Protein AF-A0A2U9PF88-F1 (afdb_monomer_lite)

Secondary structure (DSSP, 8-state):
-BGGGT-TT--EE--SS-BTTEEEEEES-TT--B---TT--EE-SSEEEEE--TT---STT--GGGT-S-GGG-EEESS--GGG-----TTTTTT---SPEEEETTEEEE---

InterPro domains:
  IPR000494 Receptor L-domain [PF01030] (5-67)
  IPR036941 Receptor L-domain superfamily [G3DSA:3.80.20.20] (1-113)

Sequence (113 aa):
DSLSTLFPNLAVIRGRNLFYNYALVIFEMTSLKDIGLYNLRNITRGAIRIEKNPELCYLDSIDWSLILDAEFNNYIAGNKQSKECSDVCPGIMENNPQCRKTMFNNNYNYRCW

pLDDT: mean 94.38, std 3.88, range [78.5, 98.31]

Structure (mmCIF, N/CA/C/O backbone):
data_AF-A0A2U9PF88-F1
#
_entry.id   AF-A0A2U9PF88-F1
#
loop_
_atom_site.group_PDB
_atom_site.id
_atom_site.type_symbol
_atom_site.label_atom_id
_atom_site.label_alt_id
_atom_site.label_comp_id
_atom_site.label_asym_id
_atom_site.label_entity_id
_atom_site.label_seq_id
_atom_site.pdbx_PDB_ins_code
_atom_site.Cartn_x
_atom_site.Cartn_y
_atom_site.Cartn_z
_atom_site.occupancy
_atom_site.B_iso_or_equiv
_atom_site.auth_seq_id
_atom_site.auth_comp_id
_atom_site.auth_asym_id
_atom_site.auth_atom_id
_atom_site.pdbx_PDB_model_num
ATOM 1 N N . ASP A 1 1 ? 1.351 -4.498 14.326 1.00 82.12 1 ASP A N 1
ATOM 2 C CA . ASP A 1 1 ? 0.828 -5.675 13.613 1.00 82.12 1 ASP A CA 1
ATOM 3 C C . ASP A 1 1 ? 0.918 -5.471 12.116 1.00 82.12 1 ASP A C 1
ATOM 5 O O . ASP A 1 1 ? 0.922 -4.323 11.685 1.00 82.12 1 ASP A O 1
ATOM 9 N N . SER A 1 2 ? 1.015 -6.565 11.360 1.00 92.38 2 SER A N 1
ATOM 10 C CA . SER A 1 2 ? 1.190 -6.591 9.902 1.00 92.38 2 SER A CA 1
ATOM 11 C C . SER A 1 2 ? 0.344 -7.715 9.305 1.00 92.38 2 SER A C 1
ATOM 13 O O . SER A 1 2 ? 0.199 -8.756 9.950 1.00 92.38 2 SER A O 1
ATOM 15 N N . LEU A 1 3 ? -0.178 -7.565 8.080 1.00 93.94 3 LEU A N 1
ATOM 16 C CA . LEU A 1 3 ? -0.871 -8.676 7.402 1.00 93.94 3 LEU A CA 1
ATOM 17 C C . LEU A 1 3 ? 0.101 -9.756 6.910 1.00 93.94 3 LEU A C 1
ATOM 19 O O . LEU A 1 3 ? -0.330 -10.875 6.628 1.00 93.94 3 LEU A O 1
ATOM 23 N N . SER A 1 4 ? 1.404 -9.460 6.859 1.00 94.25 4 SER A N 1
ATOM 24 C CA . SER A 1 4 ? 2.457 -10.426 6.517 1.00 94.25 4 SER A CA 1
ATOM 25 C C . SER A 1 4 ? 2.458 -11.666 7.413 1.00 94.25 4 SER A C 1
ATOM 27 O O . SER A 1 4 ? 2.823 -12.748 6.961 1.00 94.25 4 SER A O 1
ATOM 29 N N . THR A 1 5 ? 2.031 -11.531 8.672 1.00 94.38 5 THR A N 1
ATOM 30 C CA . THR A 1 5 ? 2.000 -12.636 9.640 1.00 94.38 5 THR A CA 1
ATOM 31 C C . THR A 1 5 ? 0.887 -13.637 9.338 1.00 94.38 5 THR A C 1
ATOM 33 O O . THR A 1 5 ? 1.011 -14.813 9.669 1.00 94.38 5 THR A O 1
ATOM 36 N N . LEU A 1 6 ? -0.183 -13.185 8.679 1.00 95.69 6 LEU A N 1
ATOM 37 C CA . LEU A 1 6 ? -1.327 -14.007 8.286 1.00 95.69 6 LEU A CA 1
ATOM 38 C C . LEU A 1 6 ? -1.187 -14.515 6.850 1.00 95.69 6 LEU A C 1
ATOM 40 O O . LEU A 1 6 ? -1.509 -15.666 6.556 1.00 95.69 6 LEU A O 1
ATOM 44 N N . PHE A 1 7 ? -0.704 -13.658 5.950 1.00 96.75 7 PHE A N 1
ATOM 45 C CA . PHE A 1 7 ? -0.691 -13.909 4.511 1.00 96.75 7 PHE A CA 1
ATOM 46 C C . PHE A 1 7 ? 0.678 -13.624 3.873 1.00 96.75 7 PHE A C 1
ATOM 48 O O . PHE A 1 7 ? 0.753 -12.868 2.901 1.00 96.75 7 PHE A O 1
ATOM 55 N N . PRO A 1 8 ? 1.767 -14.262 4.341 1.00 96.44 8 PRO A N 1
ATOM 56 C CA . PRO A 1 8 ? 3.121 -13.977 3.853 1.00 96.44 8 PRO A CA 1
ATOM 57 C C . PRO A 1 8 ? 3.292 -14.269 2.355 1.00 96.44 8 PRO A C 1
ATOM 59 O O . PRO A 1 8 ? 4.132 -13.676 1.690 1.00 96.44 8 PRO A O 1
ATOM 62 N N . ASN A 1 9 ? 2.475 -15.171 1.804 1.00 97.75 9 ASN A N 1
ATOM 63 C CA . ASN A 1 9 ? 2.575 -15.651 0.424 1.00 97.75 9 ASN A CA 1
ATOM 64 C C . ASN A 1 9 ? 1.418 -15.188 -0.474 1.00 97.75 9 ASN A C 1
ATOM 66 O O . ASN A 1 9 ? 1.258 -15.707 -1.581 1.00 97.75 9 ASN A O 1
ATOM 70 N N . LEU A 1 10 ? 0.577 -14.252 -0.018 1.00 98.25 10 LEU A N 1
ATOM 71 C CA . LEU A 1 10 ? -0.496 -13.729 -0.861 1.00 98.25 10 LEU A CA 1
ATOM 72 C C . LEU A 1 10 ? 0.110 -12.963 -2.038 1.00 98.25 10 LEU A C 1
ATOM 74 O O . LEU A 1 10 ? 0.672 -11.890 -1.860 1.00 98.25 10 LEU A O 1
ATOM 78 N N . ALA A 1 11 ? -0.022 -13.530 -3.237 1.00 97.75 11 ALA A N 1
ATOM 79 C CA . ALA A 1 11 ? 0.608 -12.988 -4.436 1.00 97.75 11 ALA A CA 1
ATOM 80 C C . ALA A 1 11 ? -0.362 -12.310 -5.408 1.00 97.75 11 ALA A C 1
ATOM 82 O O . ALA A 1 11 ? 0.031 -11.394 -6.133 1.00 97.75 11 ALA A O 1
ATOM 83 N N . VAL A 1 12 ? -1.621 -12.758 -5.449 1.00 97.94 12 VAL A N 1
ATOM 84 C CA . VAL A 1 12 ? -2.604 -12.297 -6.437 1.00 97.94 12 VAL A CA 1
ATOM 85 C C . VAL A 1 12 ? -3.991 -12.179 -5.817 1.00 97.94 12 VAL A C 1
ATOM 87 O O . VAL A 1 12 ? -4.502 -13.145 -5.248 1.00 97.94 12 VAL A O 1
ATOM 90 N N . ILE A 1 13 ? -4.646 -11.035 -6.024 1.00 98.25 13 ILE A N 1
ATOM 91 C CA . ILE A 1 13 ? -6.073 -10.835 -5.742 1.00 98.25 13 ILE A CA 1
ATOM 92 C C . ILE A 1 13 ? -6.796 -10.656 -7.079 1.00 98.25 13 ILE A C 1
ATOM 94 O O . ILE A 1 13 ? -6.688 -9.632 -7.741 1.00 98.25 13 ILE A O 1
ATOM 98 N N . ARG A 1 14 ? -7.558 -11.665 -7.509 1.00 97.75 14 ARG A N 1
ATOM 99 C CA . ARG A 1 14 ? -8.182 -11.638 -8.847 1.00 97.75 14 ARG A CA 1
ATOM 100 C C . ARG A 1 14 ? -9.388 -10.699 -8.977 1.00 97.75 14 ARG A C 1
ATOM 102 O O . ARG A 1 14 ? -9.735 -10.344 -10.094 1.00 97.75 14 ARG A O 1
ATOM 109 N N . GLY A 1 15 ? -10.083 -10.375 -7.884 1.00 96.69 15 GLY A N 1
ATOM 110 C CA . GLY A 1 15 ? -11.248 -9.476 -7.930 1.00 96.69 15 GLY A CA 1
ATOM 111 C C . GLY A 1 15 ? -12.438 -9.982 -8.765 1.00 96.69 15 GLY A C 1
ATOM 112 O O . GLY A 1 15 ? -13.094 -9.202 -9.461 1.00 96.69 15 GLY A O 1
ATOM 113 N N . ARG A 1 16 ? -12.728 -11.298 -8.724 1.00 97.06 16 ARG A N 1
ATOM 114 C CA . ARG A 1 16 ? -13.874 -11.898 -9.448 1.00 97.06 16 ARG A CA 1
ATOM 115 C C . ARG A 1 16 ? -15.196 -11.224 -9.064 1.00 97.06 16 ARG A C 1
ATOM 117 O O . ARG A 1 16 ? -15.954 -10.824 -9.939 1.00 97.06 16 ARG A O 1
ATOM 124 N N . ASN A 1 17 ? -15.404 -11.030 -7.764 1.00 97.06 17 ASN A N 1
ATOM 125 C CA . ASN A 1 17 ? -16.476 -10.218 -7.195 1.00 97.06 17 ASN A CA 1
ATOM 126 C C . ASN A 1 17 ? -15.842 -9.077 -6.398 1.00 97.06 17 ASN A C 1
ATOM 128 O O . ASN A 1 17 ? -14.794 -9.278 -5.785 1.00 97.06 17 ASN A O 1
ATOM 132 N N . LEU A 1 18 ? -16.460 -7.897 -6.434 1.00 97.38 18 LEU A N 1
ATOM 133 C CA . LEU A 1 18 ? -15.941 -6.690 -5.791 1.00 97.38 18 LEU A CA 1
ATOM 134 C C . LEU A 1 18 ? -16.887 -6.224 -4.695 1.00 97.38 18 LEU A C 1
ATOM 136 O O . LEU A 1 18 ? -18.101 -6.399 -4.798 1.00 97.38 18 LEU A O 1
ATOM 140 N N . PHE A 1 19 ? -16.328 -5.559 -3.693 1.00 96.62 19 PHE A N 1
ATOM 141 C CA . PHE A 1 19 ? -17.085 -4.863 -2.666 1.00 96.62 19 PHE A CA 1
ATOM 142 C C . PHE A 1 19 ? -17.108 -3.370 -2.996 1.00 96.62 19 PHE A C 1
ATOM 144 O O . PHE A 1 19 ? -16.094 -2.699 -2.845 1.00 96.62 19 PHE A O 1
ATOM 151 N N . TYR A 1 20 ? -18.230 -2.850 -3.504 1.00 94.44 20 TYR A N 1
ATOM 152 C CA . TYR A 1 20 ? -18.340 -1.457 -3.978 1.00 94.44 20 TYR A CA 1
ATOM 153 C C . TYR A 1 20 ? -17.179 -1.034 -4.905 1.00 94.44 20 TYR A C 1
ATOM 155 O O . TYR A 1 20 ? -16.610 0.040 -4.750 1.00 94.44 20 TYR A O 1
ATOM 163 N N . ASN A 1 21 ? -16.821 -1.899 -5.863 1.00 95.06 21 ASN A N 1
ATOM 164 C CA . ASN A 1 21 ? -15.683 -1.765 -6.793 1.00 95.06 21 ASN A CA 1
ATOM 165 C C . ASN A 1 21 ? -14.275 -1.959 -6.198 1.00 95.06 21 ASN A C 1
ATOM 167 O O . ASN A 1 21 ? -13.295 -1.934 -6.946 1.00 95.06 21 ASN A O 1
ATOM 171 N N . TYR A 1 22 ? -14.160 -2.245 -4.902 1.00 97.81 22 TYR A N 1
ATOM 172 C CA . TYR A 1 22 ? -12.888 -2.545 -4.250 1.00 97.81 22 TYR A CA 1
ATOM 173 C C . TYR A 1 22 ? -12.606 -4.052 -4.198 1.00 97.81 22 TYR A C 1
ATOM 175 O O . TYR A 1 22 ? -13.500 -4.868 -3.955 1.00 97.81 22 TYR A O 1
ATOM 183 N N . ALA A 1 23 ? -11.346 -4.413 -4.425 1.00 97.81 23 ALA A N 1
ATOM 184 C CA . ALA A 1 23 ? -10.811 -5.770 -4.325 1.00 97.81 23 ALA A CA 1
ATOM 185 C C . ALA A 1 23 ? -10.084 -6.028 -2.999 1.00 97.81 23 ALA A C 1
ATOM 187 O O . ALA A 1 23 ? -9.988 -7.174 -2.564 1.00 97.81 23 ALA A O 1
ATOM 188 N N . LEU A 1 24 ? -9.590 -4.966 -2.360 1.00 97.62 24 LEU A N 1
ATOM 189 C CA . LEU A 1 24 ? -8.970 -4.992 -1.040 1.00 97.62 24 LEU A CA 1
ATOM 190 C C . LEU A 1 24 ? -9.494 -3.807 -0.229 1.00 97.62 24 LEU A C 1
ATOM 192 O O . LEU A 1 24 ? -9.453 -2.668 -0.696 1.00 97.62 24 LEU A O 1
ATOM 196 N N . VAL A 1 25 ? -9.980 -4.087 0.979 1.00 98.06 25 VAL A N 1
ATOM 197 C CA . VAL A 1 25 ? -10.460 -3.076 1.923 1.00 98.06 25 VAL A CA 1
ATOM 198 C C . VAL A 1 25 ? -9.745 -3.273 3.253 1.00 98.06 25 VAL A C 1
ATOM 200 O O . VAL A 1 25 ? -9.805 -4.356 3.830 1.00 98.06 25 VAL A O 1
ATOM 203 N N . ILE A 1 26 ? -9.075 -2.228 3.727 1.00 98.00 26 ILE A N 1
ATOM 204 C CA . ILE A 1 26 ? -8.423 -2.155 5.036 1.00 98.00 26 ILE A CA 1
ATOM 205 C C . ILE A 1 26 ? -9.036 -0.954 5.752 1.00 98.00 26 ILE A C 1
ATOM 207 O O . ILE A 1 26 ? -8.739 0.194 5.416 1.00 98.00 26 ILE A O 1
ATOM 211 N N . PHE A 1 27 ? -9.948 -1.218 6.684 1.00 98.12 27 PHE A N 1
ATOM 212 C CA . PHE A 1 27 ? -10.776 -0.194 7.311 1.00 98.12 27 PHE A CA 1
ATOM 213 C C . PHE A 1 27 ? -10.783 -0.343 8.830 1.00 98.12 27 PHE A C 1
ATOM 215 O O . PHE A 1 27 ? -11.026 -1.441 9.324 1.00 98.12 27 PHE A O 1
ATOM 222 N N . GLU A 1 28 ? -10.540 0.759 9.545 1.00 97.88 28 GLU A N 1
ATOM 223 C CA . GLU A 1 28 ? -10.569 0.828 11.018 1.00 97.88 28 GLU A CA 1
ATOM 224 C C . GLU A 1 28 ? -9.668 -0.217 11.713 1.00 97.88 28 GLU A C 1
ATOM 226 O O . GLU A 1 28 ? -9.958 -0.707 12.805 1.00 97.88 28 GLU A O 1
ATOM 231 N N . MET A 1 29 ? -8.516 -0.528 11.105 1.00 97.50 29 MET A N 1
ATOM 232 C CA . MET A 1 29 ? -7.493 -1.400 11.687 1.00 97.50 29 MET A CA 1
ATOM 233 C C . MET A 1 29 ? -6.575 -0.591 12.612 1.00 97.50 29 MET A C 1
ATOM 235 O O . MET A 1 29 ? -5.521 -0.101 12.208 1.00 97.50 29 MET A O 1
ATOM 239 N N . THR A 1 30 ? -6.976 -0.444 13.874 1.00 95.25 30 THR A N 1
ATOM 240 C CA . THR A 1 30 ? -6.329 0.452 14.853 1.00 95.25 30 THR A CA 1
ATOM 241 C C . THR A 1 30 ? -4.877 0.102 15.192 1.00 95.25 30 THR A C 1
ATOM 243 O O . THR A 1 30 ? -4.084 1.011 15.414 1.00 95.25 30 THR A O 1
ATOM 246 N N . SER A 1 31 ? -4.512 -1.183 15.199 1.00 96.19 31 SER A N 1
ATOM 247 C CA . SER A 1 31 ? -3.162 -1.661 15.569 1.00 96.19 31 SER A CA 1
ATOM 248 C C . SER A 1 31 ? -2.260 -2.005 14.372 1.00 96.19 31 SER A C 1
ATOM 250 O O . SER A 1 31 ? -1.107 -2.429 14.550 1.00 96.19 31 SER A O 1
ATOM 252 N N . LEU A 1 32 ? -2.779 -1.880 13.146 1.00 97.31 32 LEU A N 1
ATOM 253 C CA . LEU A 1 32 ? -2.048 -2.232 11.931 1.00 97.31 32 LEU A CA 1
ATOM 254 C C . LEU A 1 32 ? -1.001 -1.155 11.634 1.00 97.31 32 LEU A C 1
ATOM 256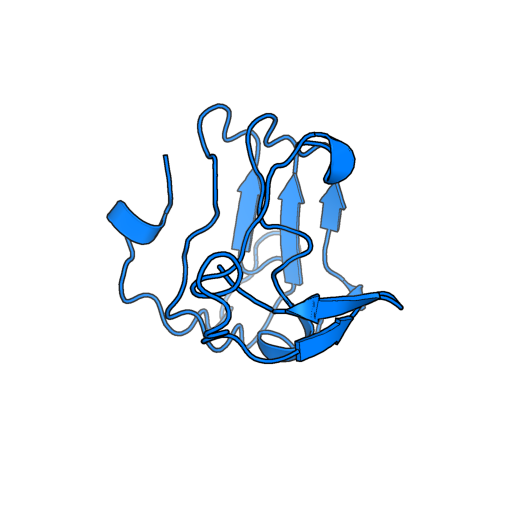 O O . LEU A 1 32 ? -1.346 0.010 11.468 1.00 97.31 32 LEU A O 1
ATOM 260 N N . LYS A 1 33 ? 0.271 -1.559 11.583 1.00 95.69 33 LYS A N 1
ATOM 261 C CA . LYS A 1 33 ? 1.424 -0.665 11.397 1.00 95.69 33 LYS A CA 1
ATOM 262 C C . LYS A 1 33 ? 1.914 -0.629 9.957 1.00 95.69 33 LYS A C 1
ATOM 264 O O . LYS A 1 33 ? 2.380 0.404 9.496 1.00 95.69 33 LYS A O 1
ATOM 269 N N . ASP A 1 34 ? 1.779 -1.743 9.254 1.00 94.88 34 ASP A N 1
ATOM 270 C CA . ASP A 1 34 ? 2.161 -1.904 7.858 1.00 94.88 34 ASP A CA 1
ATOM 271 C C . ASP A 1 34 ? 1.227 -2.920 7.185 1.00 94.88 34 ASP A C 1
ATOM 273 O O . ASP A 1 34 ? 0.652 -3.798 7.838 1.00 94.88 34 ASP A O 1
ATOM 277 N N . ILE A 1 35 ? 1.045 -2.795 5.867 1.00 96.50 35 ILE A N 1
ATOM 278 C CA . ILE A 1 35 ? 0.271 -3.777 5.095 1.00 96.50 35 ILE A CA 1
ATOM 279 C C . ILE A 1 35 ? 1.081 -5.069 4.962 1.00 96.50 35 ILE A C 1
ATOM 281 O O . ILE A 1 35 ? 0.525 -6.152 5.120 1.00 96.50 35 ILE A O 1
ATOM 285 N N . GLY A 1 36 ? 2.383 -4.973 4.676 1.00 94.69 36 GLY A N 1
ATOM 286 C CA . GLY A 1 36 ? 3.303 -6.112 4.694 1.00 94.69 36 GLY A CA 1
ATOM 287 C C . GLY A 1 36 ? 2.984 -7.236 3.702 1.00 94.69 36 GLY A C 1
ATOM 288 O O . GLY A 1 36 ? 3.516 -8.336 3.823 1.00 94.69 36 GLY A O 1
ATOM 289 N N . LEU A 1 37 ? 2.132 -7.008 2.700 1.00 96.50 37 LEU A N 1
ATOM 290 C CA . LEU A 1 37 ? 1.830 -8.001 1.666 1.00 96.50 37 LEU A CA 1
ATOM 291 C C . LEU A 1 37 ? 2.949 -8.038 0.613 1.00 96.50 37 LEU A C 1
ATOM 293 O O . LEU A 1 37 ? 2.709 -7.849 -0.573 1.00 96.50 37 LEU A O 1
ATOM 297 N N . TYR A 1 38 ? 4.186 -8.298 1.042 1.00 95.19 38 TYR A N 1
ATOM 298 C CA . TYR A 1 38 ? 5.396 -8.148 0.225 1.00 95.19 38 TYR A CA 1
ATOM 299 C C . TYR A 1 38 ? 5.460 -9.046 -1.017 1.00 95.19 38 TYR A C 1
ATOM 301 O O . TYR A 1 38 ? 6.196 -8.758 -1.964 1.00 95.19 38 TYR A O 1
ATOM 309 N N . ASN A 1 39 ? 4.675 -10.124 -1.036 1.00 96.56 39 ASN A N 1
ATOM 310 C CA . ASN A 1 39 ? 4.531 -11.000 -2.192 1.00 96.56 39 ASN A CA 1
ATOM 311 C C . ASN A 1 39 ? 3.402 -10.591 -3.143 1.00 96.56 39 ASN A C 1
ATOM 313 O O . ASN A 1 39 ? 3.326 -11.162 -4.230 1.00 96.56 39 ASN A O 1
ATOM 317 N N . LEU A 1 40 ? 2.558 -9.614 -2.797 1.00 97.62 40 LEU A N 1
ATOM 318 C CA . LEU A 1 40 ? 1.451 -9.173 -3.640 1.00 97.62 40 LEU A CA 1
ATOM 319 C C . LEU A 1 40 ? 1.999 -8.492 -4.896 1.00 97.62 40 LEU A C 1
ATOM 321 O O . LEU A 1 40 ? 2.598 -7.420 -4.842 1.00 97.62 40 LEU A O 1
ATOM 325 N N . ARG A 1 41 ? 1.794 -9.141 -6.043 1.00 95.44 41 ARG A N 1
ATOM 326 C CA . ARG A 1 41 ? 2.263 -8.673 -7.354 1.00 95.44 41 ARG A CA 1
ATOM 327 C C . ARG A 1 41 ? 1.145 -8.164 -8.245 1.00 95.44 41 ARG A C 1
ATOM 329 O O . ARG A 1 41 ? 1.428 -7.427 -9.177 1.00 95.44 41 ARG A O 1
ATOM 336 N N . ASN A 1 42 ? -0.092 -8.607 -8.028 1.00 97.00 42 ASN A N 1
ATOM 337 C CA . ASN A 1 42 ? -1.178 -8.259 -8.934 1.00 97.00 42 ASN A CA 1
ATOM 338 C C . ASN A 1 42 ? -2.541 -8.242 -8.239 1.00 97.00 42 ASN A C 1
ATOM 340 O O . ASN A 1 42 ? -2.952 -9.228 -7.618 1.00 97.00 42 ASN A O 1
ATOM 344 N N 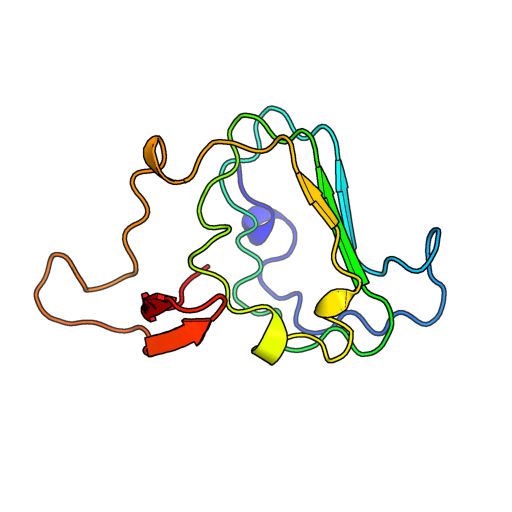. ILE A 1 43 ? -3.272 -7.145 -8.415 1.00 97.69 43 ILE A N 1
ATOM 345 C CA . ILE A 1 43 ? -4.718 -7.093 -8.236 1.00 97.69 43 ILE A CA 1
ATOM 346 C C . ILE A 1 43 ? -5.333 -6.935 -9.625 1.00 97.69 43 ILE A C 1
ATOM 348 O O . ILE A 1 43 ? -5.249 -5.879 -10.242 1.00 97.69 43 ILE A O 1
ATOM 352 N N . THR A 1 44 ? -5.936 -8.009 -10.132 1.00 96.62 44 THR A N 1
ATOM 353 C CA . THR A 1 44 ? -6.342 -8.084 -11.546 1.00 96.62 44 THR A CA 1
ATOM 354 C C . THR A 1 44 ? -7.561 -7.218 -11.852 1.00 96.62 44 THR A C 1
ATOM 356 O O . THR A 1 44 ? -7.723 -6.728 -12.964 1.00 96.62 44 THR A O 1
ATOM 359 N N . ARG A 1 45 ? -8.467 -7.065 -10.883 1.00 96.50 45 ARG A N 1
ATOM 360 C CA . ARG A 1 45 ? -9.704 -6.304 -11.052 1.00 96.50 45 ARG A CA 1
ATOM 361 C C . ARG A 1 45 ? -10.115 -5.667 -9.736 1.00 96.50 45 ARG A C 1
ATOM 363 O O . ARG A 1 45 ? -10.110 -6.345 -8.716 1.00 96.50 45 ARG A O 1
ATOM 370 N N . GLY A 1 46 ? -10.573 -4.420 -9.811 1.00 96.88 46 GLY A N 1
ATOM 371 C CA . GLY A 1 46 ? -11.031 -3.628 -8.670 1.00 96.88 46 GLY A CA 1
ATOM 372 C C . GLY A 1 46 ? -9.936 -2.741 -8.086 1.00 96.88 46 GLY A C 1
ATOM 373 O O . GLY A 1 46 ? -8.750 -2.990 -8.284 1.00 96.88 46 GLY A O 1
ATOM 374 N N . ALA A 1 47 ? -10.359 -1.693 -7.389 1.00 97.00 47 ALA A N 1
ATOM 375 C CA . ALA A 1 47 ? -9.471 -0.746 -6.722 1.00 97.00 47 ALA A CA 1
ATOM 376 C C . ALA A 1 47 ? -9.184 -1.175 -5.274 1.00 97.00 47 ALA A C 1
ATOM 378 O O . ALA A 1 47 ? -9.685 -2.204 -4.807 1.00 97.00 47 ALA A O 1
ATOM 379 N N . ILE A 1 48 ? -8.426 -0.372 -4.533 1.00 97.62 48 ILE A N 1
ATOM 380 C CA . ILE A 1 48 ? -8.230 -0.570 -3.090 1.00 97.62 48 ILE A CA 1
ATOM 381 C C . ILE A 1 48 ? -8.866 0.547 -2.265 1.00 97.62 48 ILE A C 1
ATOM 383 O O . ILE A 1 48 ? -8.934 1.697 -2.700 1.00 97.62 48 ILE A O 1
ATOM 387 N N . ARG A 1 49 ? -9.307 0.204 -1.053 1.00 98.00 49 ARG A N 1
ATOM 388 C CA . ARG A 1 49 ? -9.760 1.160 -0.039 1.00 98.00 49 ARG A CA 1
ATOM 389 C C . ARG A 1 49 ? -8.970 0.959 1.246 1.00 98.00 49 ARG A C 1
ATOM 391 O O . ARG A 1 49 ? -9.118 -0.073 1.892 1.00 98.00 49 ARG A O 1
ATOM 398 N N . ILE A 1 50 ? -8.154 1.935 1.623 1.00 98.12 50 ILE A N 1
ATOM 399 C CA . ILE A 1 50 ? -7.366 1.920 2.861 1.00 98.12 50 ILE A CA 1
ATOM 400 C C . ILE A 1 50 ? -7.738 3.158 3.661 1.00 98.12 50 ILE A C 1
ATOM 402 O O . ILE A 1 50 ? -7.327 4.272 3.334 1.00 98.12 50 ILE A O 1
ATOM 406 N N . GLU A 1 51 ? -8.537 2.980 4.702 1.00 98.25 51 GLU A N 1
ATOM 407 C CA . GLU A 1 51 ? -9.146 4.108 5.390 1.00 98.25 51 GLU A CA 1
ATOM 408 C C . GLU A 1 51 ? -9.209 3.942 6.909 1.00 98.25 51 GLU A C 1
ATOM 410 O O . GLU A 1 51 ? -9.507 2.863 7.414 1.00 98.25 51 GLU A O 1
ATOM 415 N N . LYS A 1 52 ? -8.975 5.045 7.636 1.00 98.25 52 LYS A N 1
ATOM 416 C CA . LYS A 1 52 ? -9.066 5.119 9.107 1.00 98.25 52 LYS A CA 1
ATOM 417 C C . LYS A 1 52 ? -8.154 4.131 9.848 1.00 98.25 52 LYS A C 1
ATOM 419 O O . LYS A 1 52 ? -8.557 3.541 10.847 1.00 98.25 52 LYS A O 1
ATOM 424 N N . ASN A 1 53 ? -6.919 3.956 9.385 1.00 98.31 53 ASN A N 1
ATOM 425 C CA . ASN A 1 53 ? -5.923 3.121 10.060 1.00 98.31 53 ASN A CA 1
ATOM 426 C C . ASN A 1 53 ? -4.871 4.030 10.733 1.00 98.31 53 ASN A C 1
ATOM 428 O O . ASN A 1 53 ? -3.912 4.441 10.075 1.00 98.31 53 ASN A O 1
ATOM 432 N N . PRO A 1 54 ? -5.061 4.413 12.011 1.00 97.44 54 PRO A N 1
ATOM 433 C CA . PRO A 1 54 ? -4.302 5.493 12.651 1.00 97.44 54 PRO A CA 1
ATOM 434 C C . PRO A 1 54 ? -2.817 5.185 12.869 1.00 97.44 54 PRO A C 1
ATOM 436 O O . PRO A 1 54 ? -2.025 6.116 12.940 1.00 97.44 54 PRO A O 1
ATOM 439 N N . GLU A 1 55 ? -2.428 3.910 12.944 1.00 97.25 55 GLU A N 1
ATOM 440 C CA . GLU A 1 55 ? -1.028 3.497 13.119 1.00 97.25 55 GLU A CA 1
ATOM 441 C C . GLU A 1 55 ? -0.343 3.049 11.820 1.00 97.25 55 GLU A C 1
ATOM 443 O O . GLU A 1 55 ? 0.839 2.702 11.846 1.00 97.25 55 GLU A O 1
ATOM 448 N N . LEU A 1 56 ? -1.056 3.077 10.688 1.00 97.69 56 LEU A N 1
ATOM 449 C CA . LEU A 1 56 ? -0.593 2.505 9.426 1.00 97.69 56 LEU A CA 1
ATOM 450 C C . LEU A 1 56 ? 0.390 3.429 8.696 1.00 97.69 56 LEU A C 1
ATOM 452 O O . LEU A 1 56 ? 0.011 4.516 8.265 1.00 97.69 56 LEU A O 1
ATOM 456 N N . CYS A 1 57 ? 1.615 2.946 8.508 1.00 96.12 57 CYS A N 1
ATOM 457 C CA . CYS A 1 57 ? 2.706 3.572 7.761 1.00 96.12 57 CYS A CA 1
ATOM 458 C C . CYS A 1 57 ? 3.042 2.780 6.479 1.00 96.12 57 CYS A C 1
ATOM 460 O O . CYS A 1 57 ? 2.310 1.855 6.113 1.00 96.12 57 CYS A O 1
ATOM 462 N N . TYR A 1 58 ? 4.114 3.160 5.770 1.00 94.50 58 TYR A N 1
ATOM 463 C CA . TYR A 1 58 ? 4.560 2.548 4.506 1.00 94.50 58 TYR A CA 1
ATOM 464 C C . TYR A 1 58 ? 3.565 2.674 3.338 1.00 94.50 58 TYR A C 1
ATOM 466 O O . TYR A 1 58 ? 3.663 1.971 2.335 1.00 94.50 58 TYR A O 1
ATOM 474 N N . LEU A 1 59 ? 2.598 3.594 3.418 1.00 93.94 59 LEU A N 1
ATOM 475 C CA . LEU A 1 59 ? 1.639 3.808 2.327 1.00 93.94 59 LEU A CA 1
ATOM 476 C C . LEU A 1 59 ? 2.276 4.512 1.120 1.00 93.94 59 LEU A C 1
ATOM 478 O O . LEU A 1 59 ? 1.983 4.144 -0.015 1.00 93.94 59 LEU A O 1
ATOM 482 N N . ASP A 1 60 ? 3.181 5.465 1.357 1.00 91.44 60 ASP A N 1
ATOM 483 C CA . ASP A 1 60 ? 3.860 6.226 0.296 1.00 91.44 60 ASP A CA 1
ATOM 484 C C . ASP A 1 60 ? 5.052 5.471 -0.313 1.00 91.44 60 ASP A C 1
ATOM 486 O O . ASP A 1 60 ? 5.503 5.788 -1.419 1.00 91.44 60 ASP A O 1
ATOM 490 N N . SER A 1 61 ? 5.580 4.465 0.391 1.00 93.50 61 SER A N 1
ATOM 491 C CA . SER A 1 61 ? 6.633 3.588 -0.128 1.00 93.50 61 SER A CA 1
ATOM 492 C C . SER A 1 61 ? 6.090 2.519 -1.077 1.00 93.50 61 SER A C 1
ATOM 494 O O . SER A 1 61 ? 6.875 1.892 -1.786 1.00 93.50 61 SER A O 1
ATOM 496 N N . ILE A 1 62 ? 4.772 2.326 -1.154 1.00 93.94 62 ILE A N 1
ATOM 497 C CA . ILE A 1 62 ? 4.147 1.380 -2.079 1.00 93.94 62 ILE A CA 1
ATOM 498 C C . ILE A 1 62 ? 3.731 2.117 -3.353 1.00 93.94 62 ILE A C 1
ATOM 500 O O . ILE A 1 62 ? 2.980 3.086 -3.325 1.00 93.94 62 ILE A O 1
ATOM 504 N N . ASP A 1 63 ? 4.208 1.624 -4.493 1.00 94.38 63 ASP A N 1
ATOM 505 C CA . ASP A 1 63 ? 3.782 2.090 -5.811 1.00 94.38 63 ASP A CA 1
ATOM 506 C C . ASP A 1 63 ? 2.638 1.201 -6.316 1.00 94.38 63 ASP A C 1
ATOM 508 O O . ASP A 1 63 ? 2.859 0.107 -6.847 1.00 94.38 63 ASP A O 1
ATOM 512 N N . TRP A 1 64 ? 1.401 1.655 -6.105 1.00 93.69 64 TRP A N 1
ATOM 513 C CA . TRP A 1 64 ? 0.198 0.896 -6.458 1.00 93.69 64 TRP A CA 1
ATOM 514 C C . TRP A 1 64 ? 0.021 0.713 -7.967 1.00 93.69 64 TRP A C 1
ATOM 516 O O . TRP A 1 64 ? -0.592 -0.278 -8.369 1.00 93.69 64 TRP A O 1
ATOM 526 N N . SER A 1 65 ? 0.616 1.586 -8.789 1.00 92.69 65 SER A N 1
ATOM 527 C CA . SER A 1 65 ? 0.591 1.474 -10.254 1.00 92.69 65 SER A CA 1
ATOM 528 C C . SER A 1 65 ? 1.257 0.186 -10.753 1.00 92.69 65 SER A C 1
ATOM 530 O O . SER A 1 65 ? 0.933 -0.325 -11.822 1.00 92.69 65 SER A O 1
ATOM 532 N N . LEU A 1 66 ? 2.169 -0.385 -9.955 1.00 93.81 66 LEU A N 1
ATOM 533 C CA . LEU A 1 66 ? 2.849 -1.646 -10.262 1.00 93.81 66 LEU A CA 1
ATOM 534 C C . LEU A 1 66 ? 2.035 -2.884 -9.873 1.00 93.81 66 LEU A C 1
ATOM 536 O O . LEU A 1 66 ? 2.408 -3.998 -10.239 1.00 93.81 66 LEU A O 1
ATOM 540 N N . ILE A 1 67 ? 0.974 -2.706 -9.085 1.00 95.06 67 ILE A N 1
ATOM 541 C CA . ILE A 1 67 ? 0.174 -3.794 -8.517 1.00 95.06 67 ILE A CA 1
ATOM 542 C C . ILE A 1 67 ? -1.183 -3.882 -9.220 1.00 95.06 67 ILE A C 1
ATOM 544 O O . ILE A 1 67 ? -1.715 -4.986 -9.364 1.00 95.06 67 ILE A O 1
ATOM 548 N N . LEU A 1 68 ? -1.764 -2.753 -9.635 1.00 94.69 68 LEU A N 1
ATOM 549 C CA . LEU A 1 68 ? -3.113 -2.700 -10.195 1.00 94.69 68 LEU A CA 1
ATOM 550 C C . LEU A 1 68 ? -3.295 -1.558 -11.203 1.00 94.69 68 LEU A C 1
ATOM 552 O O . LEU A 1 68 ? -2.801 -0.456 -10.996 1.00 94.69 68 LEU A O 1
ATOM 556 N N . ASP A 1 69 ? -4.084 -1.807 -12.250 1.00 86.12 69 ASP A N 1
ATOM 557 C CA . ASP A 1 69 ? -4.307 -0.842 -13.342 1.00 86.12 69 ASP A CA 1
ATOM 558 C C . ASP A 1 69 ? -5.314 0.268 -12.975 1.00 86.12 69 ASP A C 1
ATOM 560 O O . ASP A 1 69 ? -5.320 1.354 -13.551 1.00 86.12 69 ASP A O 1
ATOM 564 N N . ALA A 1 70 ? -6.200 0.006 -12.010 1.00 78.88 70 ALA A N 1
ATOM 565 C CA . ALA A 1 70 ? -7.276 0.905 -11.588 1.00 78.88 70 ALA A CA 1
ATOM 566 C C . ALA A 1 70 ? -6.846 1.932 -10.518 1.00 78.88 70 ALA A C 1
ATOM 568 O O . ALA A 1 70 ? -7.657 2.292 -9.665 1.00 78.88 70 ALA A O 1
ATOM 569 N N . GLU A 1 71 ? -5.591 2.393 -10.541 1.00 78.50 71 GLU A N 1
ATOM 570 C CA . GLU A 1 71 ? -4.992 3.185 -9.456 1.00 78.50 71 GLU A CA 1
ATOM 571 C C . GLU A 1 71 ? -5.772 4.467 -9.142 1.00 78.50 71 GLU A C 1
ATOM 573 O O . GLU A 1 71 ? -6.010 4.785 -7.980 1.00 78.50 71 GLU A O 1
ATOM 578 N N . PHE A 1 72 ? -6.267 5.155 -10.172 1.00 82.19 72 PHE A N 1
ATOM 579 C CA . PHE A 1 72 ? -7.059 6.382 -10.025 1.00 82.19 72 PHE A CA 1
ATOM 580 C C . PHE A 1 72 ? -8.373 6.193 -9.251 1.00 82.19 72 PHE A C 1
ATOM 582 O O . PHE A 1 72 ? -8.972 7.172 -8.816 1.00 82.19 72 PHE A O 1
ATOM 589 N N . ASN A 1 73 ? -8.828 4.949 -9.079 1.00 92.06 73 ASN A N 1
ATOM 590 C CA . ASN A 1 73 ? -10.027 4.612 -8.313 1.00 92.06 73 ASN A CA 1
ATOM 591 C C . ASN A 1 73 ? -9.709 4.204 -6.865 1.00 92.06 73 ASN A C 1
ATOM 593 O O . ASN A 1 73 ? -10.618 3.828 -6.121 1.00 92.06 73 ASN A O 1
ATOM 597 N N . ASN A 1 74 ? -8.435 4.226 -6.464 1.00 95.38 74 ASN A N 1
ATOM 598 C CA . ASN A 1 74 ? -8.032 3.909 -5.103 1.00 95.38 74 ASN A CA 1
ATOM 599 C C . ASN A 1 74 ? -8.512 4.994 -4.139 1.00 95.38 74 ASN A C 1
ATOM 601 O O . ASN A 1 74 ? -8.427 6.188 -4.420 1.00 95.38 74 ASN A O 1
ATOM 605 N N . TYR A 1 75 ? -8.967 4.570 -2.964 1.00 97.00 75 TYR A N 1
ATOM 606 C CA . TYR A 1 75 ? -9.358 5.470 -1.890 1.00 97.00 75 TYR A CA 1
ATOM 607 C C . TYR A 1 75 ? -8.458 5.242 -0.679 1.00 97.00 75 TYR A C 1
ATOM 609 O O . TYR A 1 75 ? -8.564 4.220 0.001 1.00 97.00 75 TYR A O 1
ATOM 617 N N . ILE A 1 76 ? -7.560 6.189 -0.412 1.00 96.25 76 ILE A N 1
ATOM 618 C CA . ILE A 1 76 ? -6.613 6.126 0.704 1.00 96.25 76 ILE A CA 1
ATOM 619 C C . ILE A 1 76 ? -6.747 7.414 1.517 1.00 96.25 76 ILE A C 1
ATOM 621 O O . ILE A 1 76 ? -6.350 8.479 1.051 1.00 96.25 76 ILE A O 1
ATOM 625 N N . ALA A 1 77 ? -7.342 7.341 2.711 1.00 96.88 77 ALA A N 1
ATOM 626 C CA . ALA A 1 77 ? -7.630 8.529 3.520 1.00 96.88 77 ALA A CA 1
ATOM 627 C C . ALA A 1 77 ? -7.736 8.227 5.023 1.00 96.88 77 ALA A C 1
ATOM 629 O O . ALA A 1 77 ? -8.152 7.148 5.429 1.00 96.88 77 ALA A O 1
ATOM 630 N N . GLY A 1 78 ? -7.402 9.201 5.873 1.00 96.75 78 GLY A N 1
ATOM 631 C CA . GLY A 1 78 ? -7.550 9.059 7.329 1.00 96.75 78 GLY A CA 1
ATOM 632 C C . GLY A 1 78 ? -6.611 8.028 7.971 1.00 96.75 78 GLY A C 1
ATOM 633 O O . GLY A 1 78 ? -6.929 7.504 9.032 1.00 96.75 78 GLY A O 1
ATOM 634 N N . ASN A 1 79 ? -5.486 7.713 7.325 1.00 97.75 79 ASN A N 1
ATOM 635 C CA . ASN A 1 79 ? -4.415 6.899 7.906 1.00 97.75 79 ASN A CA 1
ATOM 636 C C . ASN A 1 79 ? -3.371 7.801 8.590 1.00 97.75 79 ASN A C 1
ATOM 638 O O . ASN A 1 79 ? -3.506 9.030 8.564 1.00 97.75 79 ASN A O 1
ATOM 642 N N . LYS A 1 80 ? -2.329 7.209 9.187 1.00 97.06 80 LYS A N 1
ATOM 643 C CA . LYS A 1 80 ? -1.214 7.974 9.763 1.00 97.06 80 LYS A CA 1
ATOM 644 C C . LYS A 1 80 ? -0.588 8.893 8.714 1.00 97.06 80 LYS A C 1
ATOM 646 O O . LYS A 1 80 ? -0.442 8.518 7.552 1.00 97.06 80 LYS A O 1
ATOM 651 N N . GLN A 1 81 ? -0.235 10.113 9.113 1.00 94.94 81 GLN A N 1
ATOM 652 C CA . GLN A 1 81 ? 0.391 11.060 8.193 1.00 94.94 81 GLN A CA 1
ATOM 653 C C . GLN A 1 81 ? 1.817 10.604 7.885 1.00 94.94 81 GLN A C 1
ATOM 655 O O . GLN A 1 81 ? 2.587 10.348 8.806 1.00 94.94 81 GLN A O 1
ATOM 660 N N . SER A 1 82 ? 2.212 10.597 6.610 1.00 91.06 82 SER A N 1
ATOM 661 C CA . SER A 1 82 ? 3.534 10.113 6.182 1.00 91.06 82 SER A CA 1
ATOM 662 C C . SER A 1 82 ? 4.700 10.819 6.879 1.00 91.06 82 SER A C 1
ATOM 664 O O . SER A 1 82 ? 5.726 10.211 7.149 1.00 91.06 82 SER A O 1
ATOM 666 N N . LYS A 1 83 ? 4.533 12.097 7.243 1.00 91.81 83 LYS A N 1
ATOM 667 C CA . LYS A 1 83 ? 5.534 12.886 7.988 1.00 91.81 83 LYS A CA 1
ATOM 668 C C . LYS A 1 83 ? 5.775 12.395 9.426 1.00 91.81 83 LYS A C 1
ATOM 670 O O . LYS A 1 83 ? 6.785 12.739 10.028 1.00 91.81 83 LYS A O 1
ATOM 675 N N . GLU A 1 84 ? 4.815 11.667 9.990 1.00 95.00 84 GLU A N 1
ATOM 676 C CA . GLU A 1 84 ? 4.871 11.063 11.327 1.00 95.00 84 GLU A CA 1
ATOM 677 C C . GLU A 1 84 ? 5.340 9.602 11.258 1.00 95.00 84 GLU A C 1
ATOM 679 O O . GLU A 1 84 ? 5.586 8.973 12.289 1.00 95.00 84 GLU A O 1
ATOM 684 N N . CYS A 1 85 ? 5.473 9.061 10.046 1.00 94.19 85 CYS A N 1
ATOM 685 C CA . CYS A 1 85 ? 6.063 7.762 9.790 1.00 94.19 85 CYS A CA 1
ATOM 686 C C . CYS A 1 85 ? 7.582 7.892 9.645 1.00 94.19 85 CYS A C 1
ATOM 688 O O . CYS A 1 85 ? 8.110 8.863 9.106 1.00 94.19 85 CYS A O 1
ATOM 690 N N . SER A 1 86 ? 8.301 6.894 10.149 1.00 90.50 86 SER A N 1
ATOM 691 C CA . SER A 1 86 ? 9.754 6.764 9.985 1.00 90.50 86 SER A CA 1
ATOM 692 C C . SER A 1 86 ? 10.048 5.654 8.981 1.00 90.50 86 SER A C 1
ATOM 694 O O . SER A 1 86 ? 10.738 4.687 9.299 1.00 90.50 86 SER A O 1
ATOM 696 N N . ASP A 1 87 ? 9.455 5.771 7.792 1.00 91.19 87 ASP A N 1
ATOM 697 C CA . ASP A 1 87 ? 9.528 4.747 6.752 1.00 91.19 87 ASP A CA 1
ATOM 698 C C . ASP A 1 87 ? 10.940 4.694 6.171 1.00 91.19 87 ASP A C 1
ATOM 700 O O . ASP A 1 87 ? 11.443 5.665 5.598 1.00 91.19 87 ASP A O 1
ATOM 704 N N . VAL A 1 88 ? 11.596 3.544 6.321 1.00 92.62 88 VAL A N 1
ATOM 705 C CA . VAL A 1 88 ? 12.954 3.320 5.823 1.00 92.62 88 VAL A CA 1
ATOM 706 C C . VAL A 1 88 ? 12.990 1.984 5.108 1.00 92.62 88 VAL A C 1
ATOM 708 O O . VAL A 1 88 ? 12.879 0.928 5.725 1.00 92.62 88 VAL A O 1
ATOM 711 N N . CYS A 1 89 ? 13.179 2.026 3.790 1.00 93.88 89 CYS A N 1
ATOM 712 C CA . CYS A 1 89 ? 13.304 0.801 3.018 1.00 93.88 89 CYS A CA 1
ATOM 713 C C . CYS A 1 89 ? 14.612 0.045 3.338 1.00 93.88 89 CYS A C 1
ATOM 715 O O . CYS A 1 89 ? 15.641 0.673 3.628 1.00 93.88 89 CYS A O 1
ATOM 717 N N . PRO A 1 90 ? 14.607 -1.297 3.227 1.00 93.31 90 PRO A N 1
ATOM 718 C CA . PRO A 1 90 ? 15.768 -2.136 3.504 1.00 93.31 90 PRO A CA 1
ATOM 719 C C . PRO A 1 90 ? 17.057 -1.702 2.791 1.00 93.31 90 PRO A C 1
ATOM 721 O O . PRO A 1 90 ? 17.079 -1.418 1.587 1.00 93.31 90 PRO A O 1
ATOM 724 N N . GLY A 1 91 ? 18.155 -1.685 3.552 1.00 90.94 91 GLY A N 1
ATOM 725 C CA . GLY A 1 91 ? 19.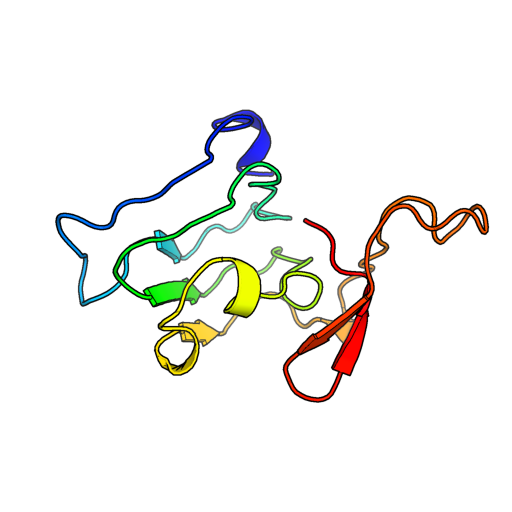501 -1.397 3.057 1.00 90.94 91 GLY A CA 1
ATOM 726 C C . GLY A 1 91 ? 19.845 0.088 2.892 1.00 90.94 91 GLY A C 1
ATOM 727 O O . GLY A 1 91 ? 21.004 0.409 2.643 1.00 90.94 91 GLY A O 1
ATOM 728 N N . ILE A 1 92 ? 18.892 1.016 3.072 1.00 90.88 92 ILE A N 1
ATOM 729 C CA . ILE A 1 92 ? 19.171 2.462 2.978 1.00 90.88 92 ILE A CA 1
ATOM 730 C C . ILE A 1 92 ? 20.169 2.911 4.053 1.00 90.88 92 ILE A C 1
ATOM 732 O O . ILE A 1 92 ? 21.131 3.603 3.735 1.00 90.88 92 ILE A O 1
ATOM 736 N N . MET A 1 93 ? 19.969 2.504 5.310 1.00 89.62 93 MET A N 1
ATOM 737 C CA . MET A 1 93 ? 20.839 2.910 6.428 1.00 89.62 93 MET A CA 1
ATOM 738 C C . MET A 1 93 ? 22.262 2.349 6.330 1.00 89.62 93 MET A C 1
ATOM 740 O O . MET A 1 93 ? 23.197 2.938 6.860 1.00 89.62 93 MET A O 1
ATOM 744 N N . GLU A 1 94 ? 22.431 1.232 5.626 1.00 91.81 94 GLU A N 1
ATOM 745 C CA . GLU A 1 94 ? 23.711 0.539 5.453 1.00 91.81 94 GLU A CA 1
ATOM 746 C C . GLU A 1 94 ? 24.443 0.969 4.169 1.00 91.81 94 GLU A C 1
ATOM 748 O O . GLU A 1 94 ? 25.451 0.369 3.803 1.00 91.81 94 GLU A O 1
ATOM 753 N N . ASN A 1 95 ? 23.941 1.988 3.455 1.00 89.19 95 ASN A N 1
ATOM 754 C CA . ASN A 1 95 ? 24.415 2.392 2.123 1.00 89.19 95 ASN A CA 1
ATOM 755 C C . ASN A 1 95 ? 24.399 1.251 1.082 1.00 89.19 95 ASN A C 1
ATOM 757 O O . ASN A 1 95 ? 25.156 1.276 0.112 1.00 89.19 95 ASN A O 1
ATOM 761 N N . ASN A 1 96 ? 23.514 0.267 1.252 1.00 93.38 96 ASN A N 1
ATOM 762 C CA . ASN A 1 96 ? 23.358 -0.892 0.374 1.00 93.38 96 ASN A CA 1
ATOM 763 C C . ASN A 1 96 ? 21.877 -1.091 -0.018 1.00 93.38 96 ASN A C 1
ATOM 765 O O . ASN A 1 96 ? 21.250 -2.075 0.388 1.00 93.38 96 ASN A O 1
ATOM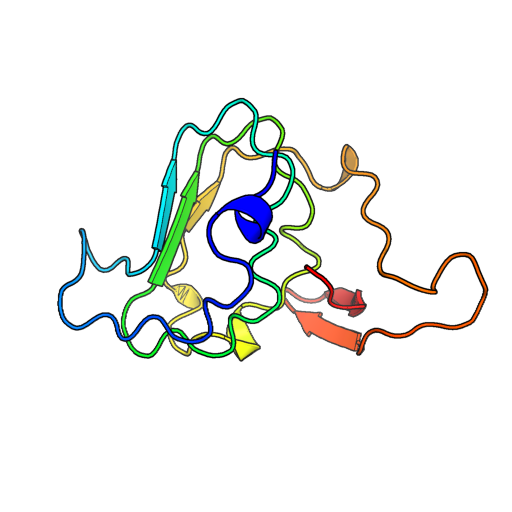 769 N N . PRO A 1 97 ? 21.277 -0.142 -0.761 1.00 92.12 97 PRO A N 1
ATOM 770 C CA . PRO A 1 97 ? 19.844 -0.135 -1.034 1.00 92.12 97 PRO A CA 1
ATOM 771 C C . PRO A 1 97 ? 19.404 -1.384 -1.809 1.00 92.12 97 PRO A C 1
ATOM 773 O O . PRO A 1 97 ? 19.876 -1.635 -2.915 1.00 92.12 97 PRO A O 1
ATOM 776 N N . GLN A 1 98 ? 18.456 -2.138 -1.246 1.00 93.31 98 GLN A N 1
ATOM 777 C CA . GLN A 1 98 ? 17.922 -3.371 -1.853 1.00 93.31 98 GLN A CA 1
ATOM 778 C C . GLN A 1 98 ? 16.663 -3.127 -2.700 1.00 93.31 98 GLN A C 1
ATOM 780 O O . GLN A 1 98 ? 16.236 -3.979 -3.479 1.00 93.31 98 GLN A O 1
ATOM 785 N N . CYS A 1 99 ? 16.039 -1.963 -2.530 1.00 93.81 99 CYS A N 1
ATOM 786 C CA . CYS A 1 99 ? 14.769 -1.620 -3.153 1.00 93.81 99 CYS A CA 1
ATOM 787 C C . CYS A 1 99 ? 14.961 -0.825 -4.448 1.00 93.81 99 CYS A C 1
ATOM 789 O O . CYS A 1 99 ? 15.925 -0.078 -4.619 1.00 93.81 99 CYS A O 1
ATOM 791 N N . ARG A 1 100 ? 13.990 -0.931 -5.359 1.00 93.19 100 ARG A N 1
ATOM 792 C CA . ARG A 1 100 ? 13.959 -0.142 -6.597 1.00 93.19 100 ARG A CA 1
ATOM 793 C C . ARG A 1 100 ? 13.327 1.230 -6.344 1.00 93.19 100 ARG A C 1
ATOM 795 O O . ARG A 1 100 ? 12.444 1.349 -5.501 1.00 93.19 100 ARG A O 1
ATOM 802 N N . LYS A 1 101 ? 13.747 2.253 -7.096 1.00 94.56 101 LYS A N 1
ATOM 803 C CA . LYS A 1 101 ? 13.082 3.565 -7.133 1.00 94.56 101 LYS A CA 1
ATOM 804 C C . LYS A 1 101 ? 12.098 3.672 -8.295 1.00 94.56 101 LYS A C 1
ATOM 806 O O . LYS A 1 101 ? 12.397 3.189 -9.389 1.00 94.56 101 LYS A O 1
ATOM 811 N N . THR A 1 102 ? 10.972 4.344 -8.079 1.00 94.62 102 THR A N 1
ATOM 812 C CA . THR A 1 102 ? 9.996 4.675 -9.135 1.00 94.62 102 THR A CA 1
ATOM 813 C C . THR A 1 102 ? 9.445 6.086 -8.956 1.00 94.62 102 THR A C 1
ATOM 815 O O . THR A 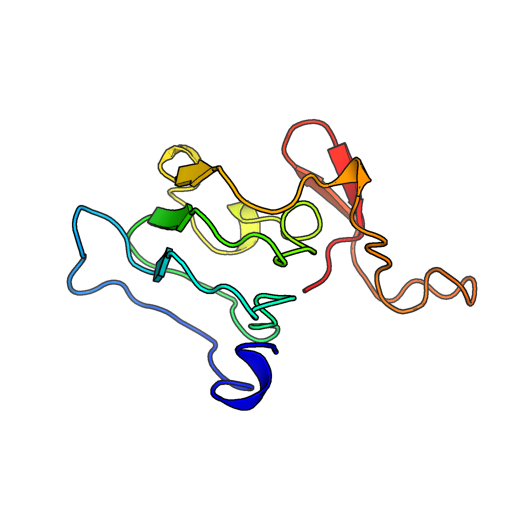1 102 ? 9.554 6.662 -7.872 1.00 94.62 102 THR A O 1
ATOM 818 N N . MET A 1 103 ? 8.865 6.651 -10.017 1.00 92.25 103 MET A N 1
ATOM 819 C CA . MET A 1 103 ? 8.087 7.891 -9.957 1.00 92.25 103 MET A CA 1
ATOM 820 C C . MET A 1 103 ? 6.636 7.546 -9.622 1.00 92.25 103 MET A C 1
ATOM 822 O O . MET A 1 103 ? 5.965 6.936 -10.444 1.00 92.25 103 MET A O 1
ATOM 826 N N . PHE A 1 104 ? 6.161 7.954 -8.448 1.00 88.12 104 PHE A N 1
ATOM 827 C CA . PHE A 1 104 ? 4.781 7.734 -8.002 1.00 88.12 104 PHE A CA 1
ATOM 828 C C . PHE A 1 104 ? 4.280 8.994 -7.302 1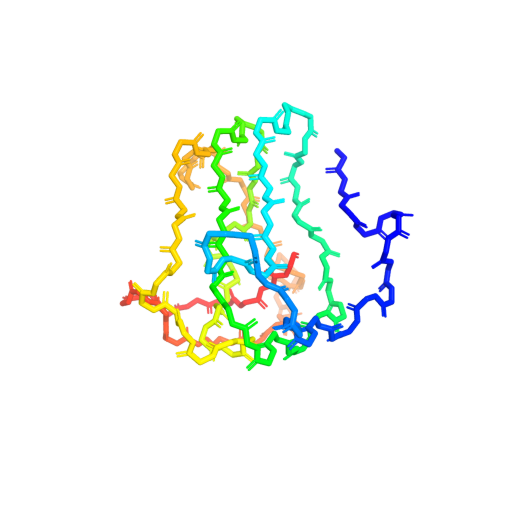.00 88.12 104 PHE A C 1
ATOM 830 O O . PHE A 1 104 ? 5.003 9.530 -6.461 1.00 88.12 104 PHE A O 1
ATOM 837 N N . ASN A 1 105 ? 3.099 9.503 -7.666 1.00 85.12 105 ASN A N 1
ATOM 838 C CA . ASN A 1 105 ? 2.546 10.763 -7.139 1.00 85.12 105 ASN A CA 1
ATOM 839 C C . ASN A 1 105 ? 3.560 11.926 -7.114 1.00 85.12 105 ASN A C 1
ATOM 841 O O . ASN A 1 105 ? 3.705 12.627 -6.115 1.00 85.12 105 ASN A O 1
ATOM 845 N N . ASN A 1 106 ? 4.298 12.114 -8.216 1.00 87.38 106 ASN A N 1
ATOM 846 C CA . ASN A 1 106 ? 5.366 13.119 -8.364 1.00 87.38 106 ASN A CA 1
ATOM 847 C C . ASN A 1 106 ? 6.532 12.999 -7.361 1.00 87.38 106 ASN A C 1
ATOM 849 O O . ASN A 1 106 ? 7.319 13.932 -7.215 1.00 87.38 106 ASN A O 1
ATOM 853 N N . ASN A 1 107 ? 6.687 11.846 -6.709 1.00 88.62 107 ASN A N 1
ATOM 854 C CA . ASN A 1 107 ? 7.775 11.556 -5.784 1.00 88.62 107 ASN A CA 1
ATOM 855 C C . ASN A 1 107 ? 8.679 10.448 -6.351 1.00 88.62 107 ASN A C 1
ATOM 857 O O . ASN A 1 107 ? 8.201 9.347 -6.632 1.00 88.62 107 ASN A O 1
ATOM 861 N N . TYR A 1 108 ? 9.980 10.726 -6.505 1.00 93.56 108 TYR A N 1
ATOM 862 C CA . TYR A 1 108 ? 10.991 9.735 -6.889 1.00 93.56 108 TYR A CA 1
ATOM 863 C C . TYR A 1 108 ? 11.665 9.150 -5.648 1.00 93.56 108 TYR A C 1
ATOM 865 O O . TYR A 1 108 ? 12.605 9.739 -5.109 1.00 93.56 108 TYR A O 1
ATOM 873 N N . ASN A 1 109 ? 11.222 7.978 -5.194 1.00 93.19 109 ASN A N 1
ATOM 874 C CA . ASN A 1 109 ? 11.773 7.363 -3.987 1.00 93.19 109 ASN A CA 1
ATOM 875 C C . ASN A 1 109 ? 11.844 5.834 -4.087 1.00 93.19 109 ASN A C 1
ATOM 877 O O . ASN A 1 109 ? 11.318 5.241 -5.032 1.00 93.19 109 ASN A O 1
ATOM 881 N N . TYR A 1 110 ? 12.540 5.209 -3.136 1.00 94.56 110 TYR A N 1
ATOM 882 C CA . TYR A 1 110 ? 12.589 3.758 -2.973 1.00 94.56 110 TYR A CA 1
ATOM 883 C C . TYR A 1 110 ? 11.206 3.198 -2.657 1.00 94.56 110 TYR A C 1
ATOM 885 O O . TYR A 1 110 ? 10.440 3.814 -1.919 1.00 94.56 110 TYR A O 1
ATOM 893 N N . ARG A 1 111 ? 10.913 2.017 -3.208 1.00 93.88 111 ARG A N 1
ATOM 894 C CA . ARG A 1 111 ? 9.651 1.317 -2.990 1.00 93.88 111 ARG A CA 1
ATOM 895 C C . ARG A 1 111 ? 9.841 0.058 -2.169 1.00 93.88 111 ARG A C 1
ATOM 897 O O . ARG A 1 111 ? 10.607 -0.827 -2.555 1.00 93.88 111 ARG A O 1
ATOM 904 N N . CYS A 1 112 ? 9.137 -0.010 -1.053 1.00 93.75 112 CYS A N 1
ATOM 905 C CA . CYS A 1 112 ? 9.142 -1.136 -0.136 1.00 93.75 112 CYS A CA 1
ATOM 906 C C . CYS A 1 112 ? 7.770 -1.303 0.512 1.00 93.75 112 CYS A C 1
ATOM 908 O O . CYS A 1 112 ? 6.984 -0.355 0.588 1.00 93.75 112 CYS A O 1
ATOM 910 N N . TRP A 1 113 ? 7.524 -2.539 0.936 1.00 91.06 113 TRP A N 1
ATOM 911 C CA . TRP A 1 113 ? 6.413 -2.918 1.796 1.00 91.06 113 TRP A CA 1
ATOM 912 C C . TRP A 1 113 ? 6.768 -2.728 3.261 1.00 91.06 113 TRP A C 1
ATOM 914 O O . TRP A 1 113 ? 7.976 -2.869 3.571 1.00 91.06 113 TRP A O 1
#

Foldseek 3Di:
DECCVVCVQPAEQACPDADVQASEEAEQQAPYQENNNQNHQEYNGGEYEHAQHANYELPVLAACVRHYVPDVPHHHDNYHDHVPDPDDAPPVVVVGHPFDWDQHPNDTDGHDD

Organism: NCBI:txid72102

Radius of gyration: 13.87 Å; chains: 1; bounding box: 43×29×29 Å